Protein AF-A0A812LXK1-F1 (afdb_monomer_lite)

Foldseek 3Di:
DDDDPDPDDDDDDDDDDDDPDPPDPPPPPPDDDPPDDDDDDDDDDDDDDDDDDDDDDDPDQQAALQQPPPPPDGAAADPCCQVPVDDPCRNPDNHHNDDDDDDPDDDPVRVVPD

Sequence (114 aa):
IVARVRFSFLEFFEEAEDAVASGSRIRAFSAPPLRSATVPSCAEEPVLLESAKESKESPEPVRNRGSEGHPFFCARPCIRYQTSGTCQLGSDCGFCHHVHEPEIKLDKRHRAAV

Secondary structure (DSSP, 8-state):
------------------------------PPP-------------------------------GGGTTTTTTPPPB-HHHHHHS--TTGGG-SSB-S--PPP-PPPHHHHTT-

Organism: NCBI:txid1628268

InterPro domains:
  IPR000571 Zinc finger, CCCH-type [PS50103] (72-101)
  IPR036855 Zinc finger, CCCH-type superfamily [SSF90229] (72-102)

Radius of gyration: 29.14 Å; chains: 1; bounding box: 47×47×90 Å

pLDDT: mean 70.72, std 17.84, range [40.94, 94.88]

Structure (mmCIF, N/CA/C/O backbone):
data_AF-A0A812LXK1-F1
#
_entry.id   AF-A0A812LXK1-F1
#
loop_
_atom_site.group_PDB
_atom_site.id
_atom_site.type_symbol
_atom_site.label_atom_id
_atom_site.label_alt_id
_atom_site.label_comp_id
_atom_site.label_asym_id
_atom_site.label_entity_id
_atom_site.label_seq_id
_atom_site.pdbx_PDB_ins_code
_atom_site.Cartn_x
_atom_site.Cartn_y
_atom_site.Cartn_z
_atom_site.occupancy
_atom_site.B_iso_or_equiv
_atom_site.auth_seq_id
_atom_site.auth_comp_id
_atom_site.auth_asym_id
_atom_site.auth_atom_id
_atom_site.pdbx_PDB_model_num
ATOM 1 N N . ILE A 1 1 ? -0.564 -9.106 -56.830 1.00 48.38 1 ILE A N 1
ATOM 2 C CA . ILE A 1 1 ? -1.982 -8.857 -56.479 1.00 48.38 1 ILE A CA 1
ATOM 3 C C . ILE A 1 1 ? -2.125 -9.116 -54.987 1.00 48.38 1 ILE A C 1
ATOM 5 O O . ILE A 1 1 ? -2.186 -10.264 -54.584 1.00 48.38 1 ILE A O 1
ATOM 9 N N . VAL A 1 2 ? -2.067 -8.066 -54.168 1.00 40.94 2 VAL A N 1
ATOM 10 C CA . VAL A 1 2 ? -2.484 -8.110 -52.759 1.00 40.94 2 VAL A CA 1
ATOM 11 C C . VAL A 1 2 ? -3.258 -6.821 -52.543 1.00 40.94 2 VAL A C 1
ATOM 13 O O . VAL A 1 2 ? -2.702 -5.726 -52.653 1.00 40.94 2 VAL A O 1
ATOM 16 N N . ALA A 1 3 ? -4.570 -6.961 -52.382 1.00 43.34 3 ALA A N 1
ATOM 17 C CA . ALA A 1 3 ? -5.488 -5.849 -52.241 1.00 43.34 3 ALA A CA 1
ATOM 18 C C . ALA A 1 3 ? -5.207 -5.120 -50.921 1.00 43.34 3 ALA A C 1
ATOM 20 O O . ALA A 1 3 ? -5.346 -5.679 -49.836 1.00 43.34 3 ALA A O 1
ATOM 21 N N . ARG A 1 4 ? -4.800 -3.853 -51.028 1.00 50.59 4 ARG A N 1
ATOM 22 C CA . ARG A 1 4 ? -4.810 -2.898 -49.921 1.00 50.59 4 ARG A CA 1
ATOM 23 C C . ARG A 1 4 ? -6.264 -2.528 -49.653 1.00 50.59 4 ARG A C 1
ATOM 25 O O . ARG A 1 4 ? -6.819 -1.709 -50.382 1.00 50.59 4 ARG A O 1
ATOM 32 N N . VAL A 1 5 ? -6.874 -3.106 -48.626 1.00 55.03 5 VAL A N 1
ATOM 33 C CA . VAL A 1 5 ? -8.173 -2.619 -48.153 1.00 55.03 5 VAL A CA 1
ATOM 34 C C . VAL A 1 5 ? -7.918 -1.320 -47.393 1.00 55.03 5 VAL A C 1
ATOM 36 O O . VAL A 1 5 ? -7.467 -1.314 -46.252 1.00 55.03 5 VAL A O 1
ATOM 39 N N . ARG A 1 6 ? -8.124 -0.199 -48.088 1.00 54.44 6 ARG A N 1
ATOM 40 C CA . ARG A 1 6 ? -8.218 1.131 -47.491 1.00 54.44 6 ARG A CA 1
ATOM 41 C C . ARG A 1 6 ? -9.562 1.206 -46.781 1.00 54.44 6 ARG A C 1
ATOM 43 O O . ARG A 1 6 ? -10.594 1.166 -47.442 1.00 54.44 6 ARG A O 1
ATOM 50 N N . PHE A 1 7 ? -9.552 1.289 -45.456 1.00 46.00 7 PHE A N 1
ATOM 51 C CA . PHE A 1 7 ? -10.764 1.584 -44.702 1.00 46.00 7 PHE A CA 1
ATOM 52 C C . PHE A 1 7 ? -11.028 3.088 -44.825 1.00 46.00 7 PHE A C 1
ATOM 54 O O . PHE A 1 7 ? -10.543 3.892 -44.030 1.00 46.00 7 PHE A O 1
ATOM 61 N N . SER A 1 8 ? -11.689 3.476 -45.914 1.00 51.97 8 SER A N 1
ATOM 62 C CA . SER A 1 8 ? -12.150 4.843 -46.110 1.00 51.97 8 SER A CA 1
ATOM 63 C C . SER A 1 8 ? -13.313 5.094 -45.158 1.00 51.97 8 SER A C 1
ATOM 65 O O . SER A 1 8 ? -14.421 4.609 -45.359 1.00 51.97 8 SER A O 1
ATOM 67 N N . PHE A 1 9 ? -12.999 5.835 -44.104 1.00 51.97 9 PHE A N 1
ATOM 68 C CA . PHE A 1 9 ? -13.901 6.608 -43.266 1.00 51.97 9 PHE A CA 1
ATOM 69 C C . PHE A 1 9 ? -14.808 7.476 -44.159 1.00 51.97 9 PHE A C 1
ATOM 71 O O . PHE A 1 9 ? -14.396 8.544 -44.604 1.00 51.97 9 PHE A O 1
ATOM 78 N N . LEU A 1 10 ? -16.004 6.988 -44.487 1.00 46.91 10 LEU A N 1
ATOM 79 C CA . LEU A 1 10 ? -17.094 7.804 -45.016 1.00 46.91 10 LEU A CA 1
ATOM 80 C C . LEU A 1 10 ? -18.303 7.651 -44.093 1.00 46.91 10 LEU A C 1
ATOM 82 O O . LEU A 1 10 ? -18.860 6.564 -43.968 1.00 46.91 10 LEU A O 1
ATOM 86 N N . GLU A 1 11 ? -18.630 8.756 -43.422 1.00 54.41 11 GLU A N 1
ATOM 87 C CA . GLU A 1 11 ? -19.947 9.399 -43.495 1.00 54.41 11 GLU A CA 1
ATOM 88 C C . GLU A 1 11 ? -21.134 8.425 -43.586 1.00 54.41 11 GLU A C 1
ATOM 90 O O . GLU A 1 11 ? -21.576 8.050 -44.669 1.00 54.41 11 GLU A O 1
ATOM 95 N N . PHE A 1 12 ? -21.672 8.057 -42.424 1.00 42.47 12 PHE A N 1
ATOM 96 C CA . PHE A 1 12 ? -23.020 7.507 -42.293 1.00 42.47 12 PHE A CA 1
ATOM 97 C C . PHE A 1 12 ? -23.786 8.395 -41.306 1.00 42.47 12 PHE A C 1
ATOM 99 O O . PHE A 1 12 ? -23.940 8.069 -40.130 1.00 42.47 12 PHE A O 1
ATOM 106 N N . PHE A 1 13 ? -24.156 9.583 -41.779 1.00 49.97 13 PHE A N 1
ATOM 107 C CA . PHE A 1 13 ? -25.159 10.448 -41.167 1.00 49.97 13 PHE A CA 1
ATOM 108 C C . PHE A 1 13 ? -26.354 10.437 -42.118 1.00 49.97 13 PHE A C 1
ATOM 110 O O . PHE A 1 13 ? -26.359 11.156 -43.111 1.00 49.97 13 PHE A O 1
ATOM 117 N N . GLU A 1 14 ? -27.339 9.589 -41.845 1.00 54.62 14 GLU A N 1
ATOM 118 C CA . GLU A 1 14 ? -28.686 9.783 -42.373 1.00 54.62 14 GLU A CA 1
ATOM 119 C C . GLU A 1 14 ? -29.691 9.322 -41.313 1.00 54.62 14 GLU A C 1
ATOM 121 O O . GLU A 1 14 ? -29.552 8.254 -40.713 1.00 54.62 14 GLU A O 1
ATOM 126 N N . GLU A 1 15 ? -30.618 10.228 -41.022 1.00 52.81 15 GLU A N 1
ATOM 127 C CA . GLU A 1 15 ? -31.621 10.217 -39.964 1.00 52.81 15 GLU A CA 1
ATOM 128 C C . GLU A 1 15 ? -32.461 8.933 -39.918 1.00 52.81 15 GLU A C 1
ATOM 130 O O . GLU A 1 15 ? -33.070 8.530 -40.908 1.00 52.81 15 GLU A O 1
ATOM 135 N N . ALA A 1 16 ? -32.588 8.348 -38.727 1.00 50.19 16 ALA A N 1
ATOM 136 C CA . ALA A 1 16 ? -33.753 7.552 -38.367 1.00 50.19 16 ALA A CA 1
ATOM 137 C C . ALA A 1 16 ? -34.044 7.747 -36.877 1.00 50.19 16 ALA A C 1
ATOM 139 O O . ALA A 1 16 ? -33.194 7.546 -36.008 1.00 50.19 16 ALA A O 1
ATOM 140 N N . GLU A 1 17 ? -35.254 8.223 -36.643 1.00 52.34 17 GLU A N 1
ATOM 141 C CA . GLU A 1 17 ? -35.796 8.747 -35.406 1.00 52.34 17 GLU A CA 1
ATOM 142 C C . GLU A 1 17 ? -36.003 7.656 -34.335 1.00 52.34 17 GLU A C 1
ATOM 144 O O . GLU A 1 17 ? -36.215 6.481 -34.630 1.00 52.34 17 GLU A O 1
ATOM 149 N N . ASP A 1 18 ? -35.926 8.101 -33.078 1.00 52.41 18 ASP A N 1
ATOM 150 C CA . ASP A 1 18 ? -36.476 7.510 -31.853 1.00 52.41 18 ASP A CA 1
ATOM 151 C C . ASP A 1 18 ? -36.230 6.021 -31.541 1.00 52.41 18 ASP A C 1
ATOM 153 O O . ASP A 1 18 ? -37.069 5.149 -31.761 1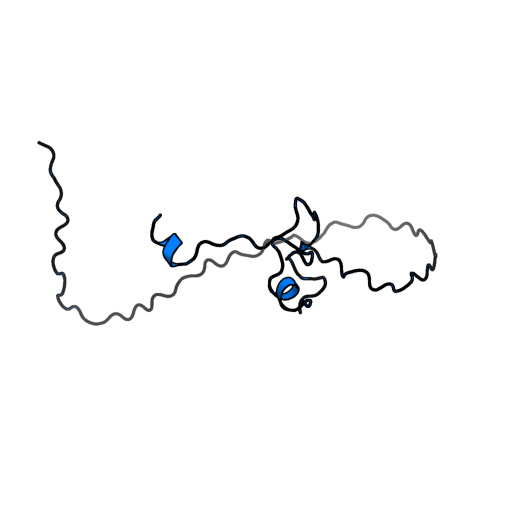.00 52.41 18 ASP A O 1
ATOM 157 N N . ALA A 1 19 ? -35.154 5.752 -30.792 1.00 51.16 19 ALA A N 1
ATOM 158 C CA . ALA A 1 19 ? -35.162 4.681 -29.793 1.00 51.16 19 ALA A CA 1
ATOM 159 C C . ALA A 1 19 ? -34.184 4.982 -28.648 1.00 51.16 19 ALA A C 1
ATOM 161 O O . ALA A 1 19 ? -32.966 4.839 -28.759 1.00 51.16 19 ALA A O 1
ATOM 162 N N . VAL A 1 20 ? -34.739 5.374 -27.501 1.00 57.16 20 VAL A N 1
ATOM 163 C CA . VAL A 1 20 ? -34.025 5.487 -26.227 1.00 57.16 20 VAL A CA 1
ATOM 164 C C . VAL A 1 20 ? -33.554 4.093 -25.799 1.00 57.16 20 VAL A C 1
ATOM 166 O O . VAL A 1 20 ? -34.287 3.347 -25.157 1.00 57.16 20 VAL A O 1
ATOM 169 N N . ALA A 1 21 ? -32.312 3.737 -26.117 1.00 52.50 21 ALA A N 1
ATOM 170 C CA . ALA A 1 21 ? -31.630 2.584 -25.537 1.00 52.50 21 ALA A CA 1
ATOM 171 C C . ALA A 1 21 ? -30.514 3.087 -24.617 1.00 52.50 21 ALA A C 1
ATOM 173 O O . ALA A 1 21 ? -29.341 3.156 -24.980 1.00 52.50 21 ALA A O 1
ATOM 174 N N . SER A 1 22 ? -30.910 3.479 -23.403 1.00 61.25 22 SER A N 1
ATOM 175 C CA . SER A 1 22 ? -29.994 3.718 -22.288 1.00 61.25 22 SER A CA 1
ATOM 176 C C . SER A 1 22 ? -29.108 2.484 -22.113 1.00 61.25 22 SER A C 1
ATOM 178 O O . SER A 1 22 ? -29.568 1.428 -21.676 1.00 61.25 22 SER A O 1
ATOM 180 N N . GLY A 1 23 ? -27.840 2.606 -22.509 1.00 54.69 23 GLY A N 1
ATOM 181 C CA . GLY A 1 23 ? -26.827 1.568 -22.374 1.00 54.69 23 GLY A CA 1
ATOM 182 C C . GLY A 1 23 ? -26.528 1.287 -20.905 1.00 54.69 23 GLY A C 1
ATOM 183 O O . GLY A 1 23 ? -25.531 1.759 -20.358 1.00 54.69 23 GLY A O 1
ATOM 184 N N . SER A 1 24 ? -27.391 0.509 -20.253 1.00 62.19 24 SER A N 1
ATOM 185 C CA . SER A 1 24 ? -27.117 -0.052 -18.937 1.00 62.19 24 SER A CA 1
ATOM 186 C C . SER A 1 24 ? -25.982 -1.054 -19.074 1.00 62.19 24 SER A C 1
ATOM 188 O O . SER A 1 24 ? -26.133 -2.127 -19.653 1.00 62.19 24 SER A O 1
ATOM 190 N N . ARG A 1 25 ? -24.820 -0.700 -18.523 1.00 62.00 25 ARG A N 1
ATOM 191 C CA . ARG A 1 25 ? -23.722 -1.642 -18.307 1.00 62.00 25 ARG A CA 1
ATOM 192 C C . ARG A 1 25 ? -24.239 -2.740 -17.384 1.00 62.00 25 ARG A C 1
ATOM 194 O O . ARG A 1 25 ? -24.345 -2.530 -16.177 1.00 62.00 25 ARG A O 1
ATOM 201 N N . ILE A 1 26 ? -24.576 -3.892 -17.952 1.00 59.41 26 ILE A N 1
ATOM 202 C CA . ILE A 1 26 ? -25.000 -5.060 -17.187 1.00 59.41 26 ILE A CA 1
ATOM 203 C C . ILE A 1 26 ? -23.777 -5.518 -16.390 1.00 59.41 26 ILE A C 1
ATOM 205 O O . ILE A 1 26 ? -22.846 -6.117 -16.926 1.00 59.41 26 ILE A O 1
ATOM 209 N N . ARG A 1 27 ? -23.729 -5.164 -15.104 1.00 62.78 27 ARG A N 1
ATOM 210 C CA . ARG A 1 27 ? -22.753 -5.734 -14.177 1.00 62.78 27 ARG A CA 1
ATOM 211 C C . ARG A 1 27 ? -23.096 -7.210 -14.038 1.00 62.78 27 ARG A C 1
ATOM 213 O O . ARG A 1 27 ? -24.159 -7.531 -13.514 1.00 62.78 27 ARG A O 1
ATOM 220 N N . ALA A 1 28 ? -22.212 -8.094 -14.493 1.00 64.81 28 ALA A N 1
ATOM 221 C CA . ALA A 1 28 ? -22.303 -9.504 -14.145 1.00 64.81 28 ALA A CA 1
ATOM 222 C C . ALA A 1 28 ? -22.254 -9.607 -12.613 1.00 64.81 28 ALA A C 1
ATOM 224 O O . ALA A 1 28 ? -21.242 -9.292 -11.985 1.00 64.81 28 ALA A O 1
ATOM 225 N N . PHE A 1 29 ? -23.387 -9.953 -12.008 1.00 59.50 29 PHE A N 1
ATOM 226 C CA . PHE A 1 29 ? -23.491 -10.194 -10.579 1.00 59.50 29 PHE A CA 1
ATOM 227 C C . PHE A 1 29 ? -22.810 -11.539 -10.326 1.00 59.50 29 PHE A C 1
ATOM 229 O O . PHE A 1 29 ? -23.414 -12.590 -10.525 1.00 59.50 29 PHE A O 1
ATOM 236 N N . SER A 1 30 ? -21.525 -11.532 -9.970 1.00 68.62 30 SER A N 1
ATOM 237 C CA . SER A 1 30 ? -20.875 -12.758 -9.510 1.00 68.62 30 SER A CA 1
ATOM 238 C C . SER A 1 30 ? -21.587 -13.203 -8.238 1.00 68.62 30 SER A C 1
ATOM 240 O O . SER A 1 30 ? -21.483 -12.543 -7.202 1.00 68.62 30 SER A O 1
ATOM 242 N N . ALA A 1 31 ? -22.362 -14.284 -8.336 1.00 70.56 31 ALA A N 1
ATOM 243 C CA . ALA A 1 31 ? -23.060 -14.854 -7.197 1.00 70.56 31 ALA A CA 1
ATOM 244 C C . ALA A 1 31 ? -22.037 -15.200 -6.098 1.00 70.56 31 ALA A C 1
ATOM 246 O O . ALA A 1 31 ? -20.990 -15.783 -6.400 1.00 70.56 31 ALA A O 1
ATOM 247 N N . PRO A 1 32 ? -22.294 -14.840 -4.830 1.00 66.75 32 PRO A N 1
ATOM 248 C CA . PRO A 1 32 ? -21.436 -15.269 -3.738 1.00 66.75 32 PRO A CA 1
ATOM 249 C C . PRO A 1 32 ? -21.472 -16.804 -3.637 1.00 66.75 32 PRO A C 1
ATOM 251 O O . PRO A 1 32 ? -22.528 -17.404 -3.851 1.00 66.75 32 PRO A O 1
ATOM 254 N N . PRO A 1 33 ? -20.349 -17.464 -3.305 1.00 66.88 33 PRO A N 1
ATOM 255 C CA . PRO A 1 33 ? -20.327 -18.914 -3.186 1.00 66.88 33 PRO A CA 1
ATOM 256 C C . PRO A 1 33 ? -21.256 -19.358 -2.051 1.00 66.88 33 PRO A C 1
ATOM 258 O O . PRO A 1 33 ? -21.130 -18.894 -0.913 1.00 66.88 33 PRO A O 1
ATOM 261 N N . LEU A 1 34 ? -22.167 -20.283 -2.361 1.00 66.00 34 LEU A N 1
ATOM 262 C CA . LEU A 1 34 ? -22.970 -20.998 -1.373 1.00 66.00 34 LEU A CA 1
ATOM 263 C C . LEU A 1 34 ? -22.045 -21.938 -0.594 1.00 66.00 34 LEU A C 1
ATOM 265 O O . LEU A 1 34 ? -21.797 -23.074 -0.990 1.00 66.00 34 LEU A O 1
ATOM 269 N N . ARG A 1 35 ? -21.493 -21.451 0.516 1.00 65.19 35 ARG A N 1
ATOM 270 C CA . ARG A 1 35 ? -20.848 -22.311 1.511 1.00 65.19 35 ARG A CA 1
ATOM 271 C C . ARG A 1 35 ? -21.949 -23.031 2.282 1.00 65.19 35 ARG A C 1
ATOM 273 O O . ARG A 1 35 ? -22.656 -22.418 3.077 1.00 65.19 35 ARG A O 1
ATOM 280 N N . SER A 1 36 ? -22.119 -24.311 1.956 1.00 62.38 36 SER A N 1
ATOM 281 C CA . SER A 1 36 ? -23.046 -25.227 2.613 1.00 62.38 36 SER A CA 1
ATOM 282 C C . SER A 1 36 ? -22.814 -25.213 4.118 1.00 62.38 36 SER A C 1
ATOM 284 O O . SER A 1 36 ? -21.698 -25.431 4.590 1.00 62.38 36 SER A O 1
ATOM 286 N N . ALA A 1 37 ? -23.888 -24.959 4.856 1.00 63.12 37 ALA A N 1
ATOM 287 C CA . ALA A 1 37 ? -23.960 -25.250 6.271 1.00 63.12 37 ALA A CA 1
ATOM 288 C C . ALA A 1 37 ? -23.835 -26.767 6.503 1.00 63.12 37 ALA A C 1
ATOM 290 O O . ALA A 1 37 ? -24.198 -27.571 5.637 1.00 63.12 37 ALA A O 1
ATOM 291 N N . THR A 1 38 ? -23.382 -27.097 7.714 1.00 52.59 38 THR A N 1
ATOM 292 C CA . THR A 1 38 ? -23.429 -28.411 8.372 1.00 52.59 38 THR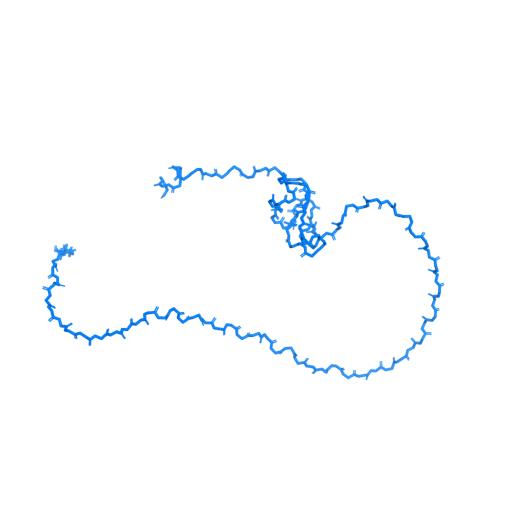 A CA 1
ATOM 293 C C . THR A 1 38 ? -22.223 -29.324 8.136 1.00 52.59 38 THR A C 1
ATOM 295 O O . THR A 1 38 ? -22.218 -30.176 7.253 1.00 52.59 38 THR A O 1
ATOM 298 N N . VAL A 1 39 ? -21.236 -29.226 9.031 1.00 52.09 39 VAL A N 1
ATOM 299 C CA . VAL A 1 39 ? -20.541 -30.425 9.525 1.00 52.09 39 VAL A CA 1
ATOM 300 C C . VAL A 1 39 ? -21.244 -30.882 10.812 1.00 52.09 39 VAL A C 1
ATOM 302 O O . VAL A 1 39 ? -21.526 -30.035 11.664 1.00 52.09 39 VAL A O 1
ATOM 305 N N . PRO A 1 40 ? -21.601 -32.173 10.941 1.00 58.34 40 PRO A N 1
ATOM 306 C CA . PRO A 1 40 ? -22.269 -32.698 12.121 1.00 58.34 40 PRO A CA 1
ATOM 307 C C . PRO A 1 40 ? -21.305 -32.854 13.304 1.00 58.34 40 PRO A C 1
ATOM 309 O O . PRO A 1 40 ? -20.117 -33.125 13.144 1.00 58.34 40 PRO A O 1
ATOM 312 N N . SER A 1 41 ? -21.903 -32.683 14.482 1.00 56.66 41 SER A N 1
ATOM 313 C CA . SER A 1 41 ? -21.415 -32.985 15.828 1.00 56.66 41 SER A CA 1
ATOM 314 C C . SER A 1 41 ? -20.626 -34.292 15.933 1.00 56.66 41 SER A C 1
ATOM 316 O O . SER A 1 41 ? -21.131 -35.328 15.509 1.00 56.66 41 SER A O 1
ATOM 318 N N . CYS A 1 42 ? -19.470 -34.240 16.603 1.00 45.31 42 CYS A N 1
ATOM 319 C CA . CYS A 1 42 ? -18.906 -35.360 17.357 1.00 45.31 42 CYS A CA 1
ATOM 320 C C . CYS A 1 42 ? -18.191 -34.819 18.610 1.00 45.31 42 CYS A C 1
ATOM 322 O O . CYS A 1 42 ? -17.077 -34.316 18.514 1.00 45.31 42 CYS A O 1
ATOM 324 N N . ALA A 1 43 ? -18.895 -34.930 19.739 1.00 50.56 43 ALA A N 1
ATOM 325 C CA . ALA A 1 43 ? -18.434 -35.079 21.123 1.00 50.56 43 ALA A CA 1
ATOM 326 C C . ALA A 1 43 ? -17.353 -34.127 21.685 1.00 50.56 43 ALA A C 1
ATOM 328 O O . ALA A 1 43 ? -16.164 -34.205 21.389 1.00 50.56 43 ALA A O 1
ATOM 329 N N . GLU A 1 44 ? -17.852 -33.282 22.584 1.00 58.50 44 GLU A N 1
ATOM 330 C CA . GLU A 1 44 ? -17.256 -32.774 23.822 1.00 58.50 44 GLU A CA 1
ATOM 331 C C . GLU A 1 4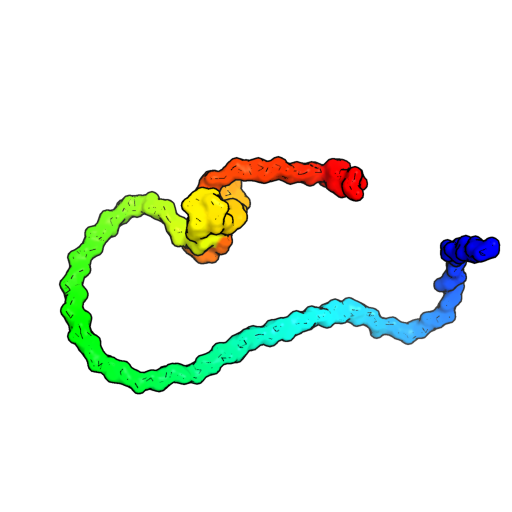4 ? -16.114 -33.593 24.463 1.00 58.50 44 GLU A C 1
ATOM 333 O O . GLU A 1 44 ? -16.274 -34.762 24.780 1.00 58.50 44 GLU A O 1
ATOM 338 N N . GLU A 1 45 ? -15.009 -32.910 24.777 1.00 60.41 45 GLU A N 1
ATOM 339 C CA . GLU A 1 45 ? -14.090 -33.247 25.874 1.00 60.41 45 GLU A CA 1
ATOM 340 C C . GLU A 1 45 ? -13.668 -31.916 26.543 1.00 60.41 45 GLU A C 1
ATOM 342 O O . GLU A 1 45 ? -13.097 -31.048 25.869 1.00 60.41 45 GLU A O 1
ATOM 347 N N . PRO A 1 46 ? -13.976 -31.681 27.835 1.00 56.31 46 PRO A N 1
ATOM 348 C CA . PRO A 1 46 ? -13.675 -30.420 28.505 1.00 56.31 46 PRO A CA 1
ATOM 349 C C . PRO A 1 46 ? -12.240 -30.409 29.046 1.00 56.31 46 PRO A C 1
ATOM 351 O O . PRO A 1 46 ? -11.972 -30.849 30.164 1.00 56.31 46 PRO A O 1
ATOM 354 N N . VAL A 1 47 ? -11.305 -29.837 28.284 1.00 53.81 47 VAL A N 1
ATOM 355 C CA . VAL A 1 47 ? -9.992 -29.458 28.826 1.00 53.81 47 VAL A CA 1
ATOM 356 C C . VAL A 1 47 ? -10.082 -28.092 29.500 1.00 53.81 47 VAL A C 1
ATOM 358 O O . VAL A 1 47 ? -9.961 -27.036 28.881 1.00 53.81 47 VAL A O 1
ATOM 361 N N . LEU A 1 48 ? -10.306 -28.135 30.813 1.00 66.06 48 LEU A N 1
ATOM 362 C CA . LEU A 1 48 ? -9.984 -27.041 31.718 1.00 66.06 48 LEU A CA 1
ATOM 363 C C . LEU A 1 48 ? -8.475 -26.787 31.662 1.00 66.06 48 LEU A C 1
ATOM 365 O O . LEU A 1 48 ? -7.686 -27.619 32.108 1.00 66.06 48 LEU A O 1
ATOM 369 N N . LEU A 1 49 ? -8.074 -25.614 31.176 1.00 59.88 49 LEU A N 1
ATOM 370 C CA . LEU A 1 49 ? -6.851 -24.999 31.668 1.00 59.88 49 LEU A CA 1
ATOM 371 C C . LEU A 1 49 ? -7.020 -23.486 31.761 1.00 59.88 49 LEU A C 1
ATOM 373 O O . LEU A 1 49 ? -6.885 -22.738 30.793 1.00 59.88 49 LEU A O 1
ATOM 377 N N . GLU A 1 50 ? -7.322 -23.060 32.981 1.00 63.12 50 GLU A N 1
ATOM 378 C CA . GLU A 1 50 ? -7.120 -21.704 33.454 1.00 63.12 50 GLU A CA 1
ATOM 379 C C . GLU A 1 50 ? -5.623 -21.386 33.398 1.00 63.12 50 GLU A C 1
ATOM 381 O O . GLU A 1 50 ? -4.804 -22.071 34.009 1.00 63.12 50 GLU A O 1
ATOM 386 N N . SER A 1 51 ? -5.249 -20.314 32.706 1.00 56.47 51 SER A N 1
ATOM 387 C CA . SER A 1 51 ? -4.037 -19.591 33.071 1.00 56.47 51 SER A CA 1
ATOM 388 C C . SER A 1 51 ? -4.161 -18.142 32.629 1.00 56.47 51 SER A C 1
ATOM 390 O O . SER A 1 51 ? -3.879 -17.782 31.488 1.00 56.47 51 SER A O 1
ATOM 392 N N . ALA A 1 52 ? -4.557 -17.304 33.583 1.00 56.53 52 ALA A N 1
ATOM 393 C CA . ALA A 1 52 ? -4.345 -15.871 33.531 1.00 56.53 52 ALA A CA 1
ATOM 394 C C . ALA A 1 52 ? -2.863 -15.586 33.240 1.00 56.53 52 ALA A C 1
ATOM 396 O O . ALA A 1 52 ? -1.980 -15.962 34.014 1.00 56.53 52 ALA A O 1
ATOM 397 N N . LYS A 1 53 ? -2.590 -14.920 32.119 1.00 53.91 53 LYS A N 1
ATOM 398 C CA . LYS A 1 53 ? -1.355 -14.165 31.915 1.00 53.91 53 LYS A CA 1
ATOM 399 C C . LYS A 1 53 ? -1.726 -12.801 31.360 1.00 53.91 53 LYS A C 1
ATOM 401 O O . LYS A 1 53 ? -1.888 -12.624 30.160 1.00 53.91 53 LYS A O 1
ATOM 406 N N . GLU A 1 54 ? -1.868 -11.875 32.300 1.00 59.06 54 GLU A N 1
ATOM 407 C CA . GLU A 1 54 ? -1.653 -10.438 32.152 1.00 59.06 54 GLU A CA 1
ATOM 408 C C . GLU A 1 54 ? -0.493 -10.180 31.172 1.00 59.06 54 GLU A C 1
ATOM 410 O O . GLU A 1 54 ? 0.680 -10.378 31.505 1.00 59.06 54 GLU A O 1
ATOM 415 N N . SER A 1 55 ? -0.805 -9.803 29.933 1.00 49.00 55 SER A N 1
ATOM 416 C CA . SER A 1 55 ? 0.201 -9.426 28.945 1.00 49.00 55 SER A CA 1
ATOM 417 C C . SER A 1 55 ? 0.288 -7.908 28.882 1.00 49.00 55 SER A C 1
ATOM 419 O O . SER A 1 55 ? -0.605 -7.256 28.351 1.00 49.00 55 SER A O 1
ATOM 421 N N . LYS A 1 56 ? 1.388 -7.386 29.434 1.00 42.91 56 LYS A N 1
ATOM 422 C CA . LYS A 1 56 ? 1.945 -6.042 29.229 1.00 42.91 56 LYS A CA 1
ATOM 423 C C . LYS A 1 56 ? 1.478 -5.390 27.924 1.00 42.91 56 LYS A C 1
ATOM 425 O O . LYS A 1 56 ? 1.856 -5.830 26.842 1.00 42.91 56 LYS A O 1
ATOM 430 N N . GLU A 1 57 ? 0.760 -4.285 28.059 1.00 49.81 57 GLU A N 1
ATOM 431 C CA . GLU A 1 57 ? 0.465 -3.357 26.974 1.00 49.81 57 GLU A CA 1
ATOM 432 C C . GLU A 1 57 ? 1.730 -2.547 26.641 1.00 49.81 57 GLU A C 1
ATOM 434 O O . GLU A 1 57 ? 1.952 -1.444 27.137 1.00 49.81 57 GLU A O 1
ATOM 439 N N . SER A 1 58 ? 2.629 -3.131 25.843 1.00 48.62 58 SER A N 1
ATOM 440 C CA . SER A 1 58 ? 3.469 -2.336 24.946 1.00 48.62 58 SER A CA 1
ATOM 441 C C . SER A 1 58 ? 2.612 -1.962 23.732 1.00 48.62 58 SER A C 1
ATOM 443 O O . SER A 1 58 ? 1.802 -2.784 23.299 1.00 48.62 58 SER A O 1
ATOM 445 N N . PRO A 1 59 ? 2.754 -0.754 23.154 1.00 50.91 59 PRO A N 1
ATOM 446 C CA . PRO A 1 59 ? 2.140 -0.423 21.874 1.00 50.91 59 PRO A CA 1
ATOM 447 C C . PRO A 1 59 ? 2.849 -1.220 20.771 1.00 50.91 59 PRO A C 1
ATOM 449 O O . PRO A 1 59 ? 3.659 -0.695 20.009 1.00 50.91 59 PRO A O 1
ATOM 452 N N . GLU A 1 60 ? 2.588 -2.525 20.729 1.00 56.78 60 GLU A N 1
ATOM 453 C CA . GLU A 1 60 ? 2.975 -3.388 19.630 1.00 56.78 60 GLU A CA 1
ATOM 454 C C . GLU A 1 60 ? 2.269 -2.852 18.379 1.00 56.78 60 GLU A C 1
ATOM 456 O O . GLU A 1 60 ? 1.059 -2.592 18.414 1.00 56.78 60 GLU A O 1
ATOM 461 N N . PRO A 1 61 ? 2.993 -2.647 17.270 1.00 60.78 61 PRO A N 1
ATOM 462 C CA . PRO A 1 61 ? 2.384 -2.173 16.041 1.00 60.78 61 PRO A CA 1
ATOM 463 C C . PRO A 1 61 ? 1.266 -3.140 15.653 1.00 60.78 61 PRO A C 1
ATOM 465 O O . PRO A 1 61 ? 1.492 -4.344 15.521 1.00 60.78 61 PRO A O 1
ATOM 468 N N . VAL A 1 62 ? 0.054 -2.598 15.508 1.00 63.84 62 VAL A N 1
ATOM 469 C CA . VAL A 1 62 ? -1.166 -3.344 15.188 1.00 63.84 62 VAL A CA 1
ATOM 470 C C . VAL A 1 62 ? -0.896 -4.231 13.972 1.00 63.84 62 VAL A C 1
ATOM 472 O O . VAL A 1 62 ? -0.805 -3.742 12.844 1.00 63.84 62 VAL A O 1
ATOM 475 N N . ARG A 1 63 ? -0.733 -5.539 14.207 1.00 73.75 63 ARG A N 1
ATOM 476 C CA . ARG A 1 63 ? -0.513 -6.523 13.144 1.00 73.75 63 ARG A CA 1
ATOM 477 C C . ARG A 1 63 ? -1.783 -6.606 12.312 1.00 73.75 63 ARG A C 1
ATOM 479 O O . ARG A 1 63 ? -2.806 -7.098 12.776 1.00 73.75 63 ARG A O 1
ATOM 486 N N . ASN A 1 64 ? -1.718 -6.100 11.089 1.00 90.50 64 ASN A N 1
ATOM 487 C CA . ASN A 1 64 ? -2.807 -6.179 10.130 1.00 90.50 64 ASN A CA 1
ATOM 488 C C . ASN A 1 64 ? -2.523 -7.272 9.091 1.00 90.50 64 ASN A C 1
ATOM 490 O O . ASN A 1 64 ? -1.364 -7.538 8.768 1.00 90.50 64 ASN A O 1
ATOM 494 N N . ARG A 1 65 ? -3.580 -7.858 8.518 1.00 92.88 65 ARG A N 1
ATOM 495 C CA . ARG A 1 65 ? -3.473 -8.975 7.555 1.00 92.88 65 ARG A CA 1
ATOM 496 C C . ARG A 1 65 ? -2.569 -8.659 6.360 1.00 92.88 65 ARG A C 1
ATOM 498 O O . ARG A 1 65 ? -1.850 -9.519 5.875 1.00 92.88 65 ARG A O 1
ATOM 505 N N . GLY A 1 66 ? -2.568 -7.408 5.897 1.00 94.00 66 GLY A N 1
ATOM 506 C CA . GLY A 1 66 ? -1.720 -6.972 4.782 1.00 94.00 66 GLY A CA 1
ATOM 507 C C . GLY A 1 66 ? -0.214 -6.970 5.072 1.00 94.00 66 GLY A C 1
ATOM 508 O O . GLY A 1 66 ? 0.580 -6.960 4.134 1.00 94.00 66 GLY A O 1
ATOM 509 N N . SER A 1 67 ? 0.185 -6.972 6.346 1.00 93.75 67 SER A N 1
ATOM 510 C CA . SER A 1 67 ? 1.592 -7.029 6.766 1.00 93.75 67 SER A CA 1
ATOM 511 C C . SER A 1 67 ? 2.108 -8.465 6.937 1.00 93.75 67 SER A C 1
ATOM 513 O O . SER A 1 67 ? 3.301 -8.664 7.173 1.00 93.75 67 SER A O 1
ATOM 515 N N . GLU A 1 68 ? 1.244 -9.475 6.794 1.00 93.62 68 GLU A N 1
ATOM 516 C CA . GLU A 1 68 ? 1.651 -10.882 6.802 1.00 93.62 68 GLU A CA 1
ATOM 517 C C . GLU A 1 68 ? 2.609 -11.153 5.632 1.00 93.62 68 GLU A C 1
ATOM 519 O O . GLU A 1 68 ? 2.308 -10.842 4.483 1.00 93.62 68 GLU A O 1
ATOM 524 N N . GLY A 1 69 ? 3.796 -11.692 5.928 1.00 91.94 69 GLY A N 1
ATOM 525 C CA . GLY A 1 69 ? 4.835 -11.962 4.926 1.00 91.94 69 GLY A CA 1
ATOM 526 C C . GLY A 1 69 ? 5.853 -10.835 4.702 1.00 91.94 69 GLY A C 1
ATOM 527 O O . GLY A 1 69 ? 6.723 -10.978 3.841 1.00 91.94 69 GLY A O 1
ATOM 528 N N . HIS A 1 70 ? 5.803 -9.730 5.459 1.00 92.38 70 HIS A N 1
ATOM 529 C CA . HIS A 1 70 ? 6.852 -8.699 5.406 1.00 92.38 70 HIS A CA 1
ATOM 530 C C . HIS A 1 70 ? 8.216 -9.299 5.815 1.00 92.38 70 HIS A C 1
ATOM 532 O O . HIS A 1 70 ? 8.258 -10.082 6.767 1.00 92.38 70 HIS A O 1
ATOM 538 N N . PRO A 1 71 ? 9.339 -8.962 5.144 1.00 91.38 71 PRO A N 1
ATOM 539 C CA . PRO A 1 71 ? 9.504 -7.921 4.119 1.00 91.38 71 PRO A CA 1
ATOM 540 C C . PRO A 1 71 ? 9.374 -8.387 2.663 1.00 91.38 71 PRO A C 1
ATOM 542 O O . PRO A 1 71 ? 9.308 -7.548 1.770 1.00 91.38 71 PRO A O 1
ATOM 545 N N . PHE A 1 72 ? 9.346 -9.696 2.407 1.00 91.00 72 PHE A N 1
ATOM 546 C CA . PHE A 1 72 ? 9.519 -10.236 1.053 1.00 91.00 72 PHE A CA 1
ATOM 547 C C . PHE A 1 72 ? 8.204 -10.515 0.313 1.00 91.00 72 PHE A C 1
ATOM 549 O O . PHE A 1 72 ? 8.154 -10.391 -0.906 1.00 91.00 72 PHE A O 1
ATOM 556 N N . PHE A 1 73 ? 7.146 -10.884 1.038 1.00 92.88 73 PHE A N 1
ATOM 557 C CA . PHE A 1 73 ? 5.882 -11.375 0.475 1.00 92.88 73 PHE A CA 1
ATOM 558 C C . PHE A 1 73 ? 4.648 -10.695 1.082 1.00 92.88 73 PHE A C 1
ATOM 560 O O . PHE A 1 73 ? 3.553 -11.251 1.035 1.00 92.88 73 PHE A O 1
ATOM 567 N N . CYS A 1 74 ? 4.800 -9.506 1.671 1.00 94.38 74 CYS A N 1
ATOM 568 C CA . CYS A 1 74 ? 3.648 -8.759 2.170 1.00 94.38 74 CYS A CA 1
ATOM 569 C C . CYS A 1 74 ? 2.801 -8.180 1.034 1.00 94.38 74 CYS A C 1
ATOM 571 O O . CYS A 1 74 ? 3.233 -8.062 -0.116 1.00 94.38 74 CYS A O 1
ATOM 573 N N . ALA A 1 75 ? 1.591 -7.745 1.380 1.00 93.88 75 ALA A N 1
ATOM 574 C CA . ALA A 1 75 ? 0.760 -6.996 0.455 1.00 93.88 75 ALA A CA 1
ATOM 575 C C . ALA A 1 75 ? 1.393 -5.636 0.108 1.00 93.88 75 ALA A C 1
ATOM 577 O O . ALA A 1 75 ? 2.307 -5.141 0.773 1.00 93.88 75 ALA A O 1
ATOM 578 N N . ARG A 1 76 ? 0.850 -4.986 -0.927 1.00 93.31 76 ARG A N 1
ATOM 579 C CA . ARG A 1 76 ? 1.248 -3.629 -1.327 1.00 93.31 76 ARG A CA 1
ATOM 580 C C . ARG A 1 76 ? 1.141 -2.653 -0.134 1.00 93.31 76 ARG A C 1
ATOM 582 O O . ARG A 1 76 ? 0.190 -2.781 0.645 1.00 93.31 76 ARG A O 1
ATOM 589 N N . PRO A 1 77 ? 2.039 -1.657 0.003 1.00 93.81 77 PRO A N 1
ATOM 590 C CA . PRO A 1 77 ? 1.981 -0.688 1.094 1.00 93.81 77 PRO A CA 1
ATOM 591 C C . PRO A 1 77 ? 0.670 0.105 1.156 1.00 93.81 77 PRO A C 1
ATOM 593 O O . PRO A 1 77 ? 0.095 0.514 0.140 1.00 93.81 77 PRO A O 1
ATOM 596 N N . CYS A 1 78 ? 0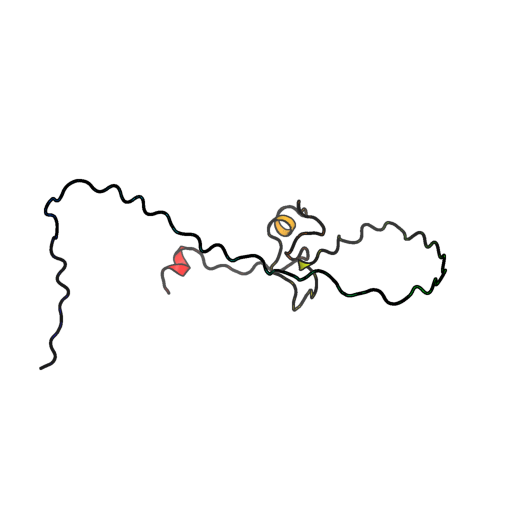.221 0.369 2.381 1.00 93.62 78 CYS A N 1
ATOM 597 C CA . CYS A 1 78 ? -0.923 1.214 2.682 1.00 93.62 78 CYS A CA 1
ATOM 598 C C . CYS A 1 78 ? -0.548 2.685 2.496 1.00 93.62 78 CYS A C 1
ATOM 600 O O . CYS A 1 78 ? 0.175 3.271 3.300 1.00 93.62 78 CYS A O 1
ATOM 602 N N . ILE A 1 79 ? -1.106 3.314 1.460 1.00 92.12 79 ILE A N 1
ATOM 603 C CA . ILE A 1 79 ? -0.827 4.718 1.119 1.00 92.12 79 ILE A CA 1
ATOM 604 C C . ILE A 1 79 ? -1.187 5.652 2.280 1.00 92.12 79 ILE A C 1
ATOM 606 O O . ILE A 1 79 ? -0.486 6.626 2.535 1.00 92.12 79 ILE A O 1
ATOM 610 N N . ARG A 1 80 ? -2.299 5.385 2.981 1.00 92.88 80 ARG A N 1
ATOM 611 C CA . ARG A 1 80 ? -2.732 6.198 4.129 1.00 92.88 80 ARG A CA 1
ATOM 612 C C . ARG A 1 80 ? -1.742 6.081 5.278 1.00 92.88 80 ARG A C 1
ATOM 614 O O . ARG A 1 80 ? -1.211 7.100 5.690 1.00 92.88 80 ARG A O 1
ATOM 621 N N . TYR A 1 81 ? -1.387 4.862 5.674 1.00 93.19 81 TYR A N 1
ATOM 622 C CA . TYR A 1 81 ? -0.415 4.652 6.742 1.00 93.19 81 TYR A CA 1
ATOM 623 C C . TYR A 1 81 ? 0.965 5.244 6.409 1.00 93.19 81 TYR A C 1
ATOM 625 O O . TYR A 1 81 ? 1.563 5.892 7.254 1.00 93.19 81 TYR A O 1
ATOM 633 N N . GLN A 1 82 ? 1.439 5.132 5.165 1.00 90.75 82 GLN A N 1
ATOM 634 C CA . GLN A 1 82 ? 2.702 5.761 4.755 1.00 90.75 82 GLN A CA 1
ATOM 635 C C . GLN A 1 82 ? 2.660 7.293 4.739 1.00 90.75 82 GLN A C 1
ATOM 637 O O . GLN A 1 82 ? 3.668 7.928 5.022 1.00 90.75 82 GLN A O 1
ATOM 642 N N . THR A 1 83 ? 1.519 7.896 4.387 1.00 90.94 83 THR A N 1
ATOM 643 C CA . THR A 1 83 ? 1.413 9.363 4.279 1.00 90.94 83 THR A CA 1
ATOM 644 C C . THR A 1 83 ? 1.120 10.019 5.629 1.00 90.94 83 THR A C 1
ATOM 646 O O . THR A 1 83 ? 1.675 11.069 5.929 1.00 90.94 83 THR A O 1
ATOM 649 N N . SER A 1 84 ? 0.216 9.441 6.426 1.00 91.12 84 SER A N 1
ATOM 650 C CA . SER A 1 84 ? -0.290 10.039 7.671 1.00 91.12 84 SER A CA 1
ATOM 651 C C . SER A 1 84 ? 0.103 9.278 8.937 1.00 91.12 84 SER A C 1
ATOM 653 O O . SER A 1 84 ? -0.301 9.682 10.024 1.00 91.12 84 SER A O 1
ATOM 655 N N . GLY A 1 85 ? 0.817 8.154 8.823 1.00 89.62 85 GLY A N 1
ATOM 656 C CA . GLY A 1 85 ? 1.160 7.282 9.956 1.00 89.62 85 GLY A CA 1
ATOM 657 C C . GLY A 1 85 ? -0.034 6.536 10.557 1.00 89.62 85 GLY A C 1
ATOM 658 O O . GLY A 1 85 ? 0.109 5.820 11.540 1.00 89.62 85 GLY A O 1
ATOM 659 N N . THR A 1 86 ? -1.231 6.716 9.997 1.00 91.25 86 THR A N 1
ATOM 660 C CA . THR A 1 86 ? -2.488 6.222 10.564 1.00 91.25 86 THR A CA 1
ATOM 661 C C . THR A 1 86 ? -3.381 5.661 9.465 1.00 91.25 86 THR A C 1
ATOM 663 O O . THR A 1 86 ? -3.463 6.198 8.357 1.00 91.25 86 THR A O 1
ATOM 666 N N . CYS A 1 87 ? -4.059 4.553 9.758 1.00 92.94 87 CYS A N 1
ATOM 667 C CA . CYS A 1 87 ? -5.037 3.945 8.865 1.00 92.94 87 CYS A CA 1
ATOM 668 C C . CYS A 1 87 ? -6.365 3.790 9.602 1.00 92.94 87 CYS A C 1
ATOM 670 O O . CYS A 1 87 ? -6.403 3.225 10.690 1.00 92.94 87 CYS A O 1
ATOM 672 N N . GLN A 1 88 ? -7.455 4.239 8.981 1.00 92.81 88 GLN A N 1
ATOM 673 C CA . GLN A 1 88 ? -8.803 4.137 9.550 1.00 92.81 88 GLN A CA 1
ATOM 674 C C . GLN A 1 88 ? -9.273 2.684 9.712 1.00 92.81 88 GLN A C 1
ATOM 676 O O . GLN A 1 88 ? -10.098 2.412 10.573 1.00 92.81 88 GLN A O 1
ATOM 681 N N . LEU A 1 89 ? -8.745 1.755 8.903 1.00 90.94 89 LEU A N 1
ATOM 682 C CA . LEU A 1 89 ? -9.084 0.331 8.992 1.00 90.94 89 LEU A CA 1
ATOM 683 C C . LEU A 1 89 ? -8.312 -0.410 10.095 1.00 90.94 89 LEU A C 1
ATOM 685 O O . LEU A 1 89 ? -8.651 -1.549 10.397 1.00 90.94 89 LEU A O 1
ATOM 689 N N . GLY A 1 90 ? -7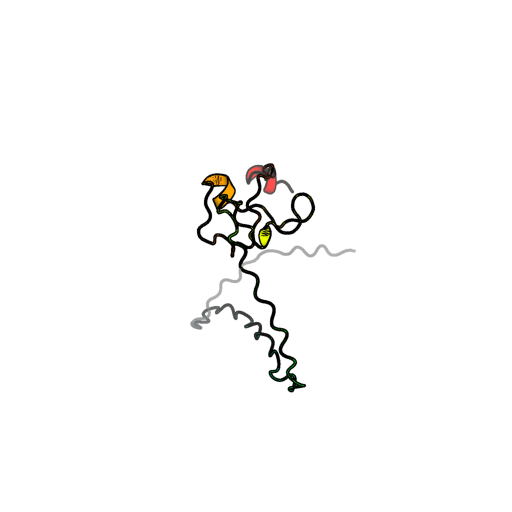.264 0.190 10.673 1.00 89.69 90 GLY A N 1
ATOM 690 C CA . GLY A 1 90 ? -6.467 -0.453 11.722 1.00 89.69 90 GLY A CA 1
ATOM 691 C C . GLY A 1 90 ? -5.971 -1.853 11.329 1.00 89.69 90 GLY A C 1
ATOM 692 O O . GLY A 1 90 ? -5.315 -2.018 10.297 1.00 89.69 90 GLY A O 1
ATOM 693 N N . SER A 1 91 ? -6.302 -2.857 12.146 1.00 90.00 91 SER A N 1
ATOM 694 C CA . SER A 1 91 ? -5.949 -4.276 11.958 1.00 90.00 91 SER A CA 1
ATOM 695 C C . SER A 1 91 ? -6.629 -4.943 10.761 1.00 90.00 91 SER A C 1
ATOM 697 O O . SER A 1 91 ? -6.087 -5.897 10.201 1.00 90.00 91 SER A O 1
ATOM 699 N N . ASP A 1 92 ? -7.781 -4.432 10.328 1.00 91.69 92 ASP A N 1
ATOM 700 C CA . ASP A 1 92 ? -8.549 -5.000 9.214 1.00 91.69 92 ASP A CA 1
ATOM 701 C C . ASP A 1 92 ? -8.053 -4.510 7.846 1.00 91.69 92 ASP A C 1
ATOM 703 O O . ASP A 1 92 ? -8.541 -4.932 6.795 1.00 91.69 92 ASP A O 1
ATOM 707 N N . CYS A 1 93 ? -7.050 -3.627 7.830 1.00 94.06 93 CYS A N 1
ATOM 708 C CA . CYS A 1 93 ? -6.431 -3.166 6.600 1.00 94.06 93 CYS A CA 1
ATOM 709 C C . CYS A 1 93 ? -5.752 -4.328 5.852 1.00 94.06 93 CYS A C 1
ATOM 711 O O . CYS A 1 93 ? -4.843 -4.984 6.367 1.00 94.06 93 CYS A O 1
ATOM 713 N N . GLY A 1 94 ? -6.133 -4.534 4.590 1.00 94.25 94 GLY A N 1
ATOM 714 C CA . GLY A 1 94 ? -5.513 -5.521 3.697 1.00 94.25 94 GLY A CA 1
ATOM 715 C C . GLY A 1 94 ? -4.180 -5.085 3.071 1.00 94.25 94 GLY A C 1
ATOM 716 O O . GLY A 1 94 ? -3.654 -5.800 2.225 1.00 94.25 94 GLY A O 1
ATOM 717 N N . PHE A 1 95 ? -3.635 -3.922 3.443 1.00 94.88 95 PHE A N 1
ATOM 718 C CA . PHE A 1 95 ? -2.390 -3.368 2.894 1.00 94.88 95 PHE A CA 1
ATOM 719 C C . PHE A 1 95 ? -1.300 -3.273 3.956 1.00 94.88 95 PHE A C 1
ATOM 721 O O . PHE A 1 95 ? -1.600 -3.002 5.113 1.00 94.88 95 PHE A O 1
ATOM 728 N N . CYS A 1 96 ? -0.034 -3.432 3.578 1.00 94.38 96 CYS A N 1
ATOM 729 C CA . CYS A 1 96 ? 1.066 -3.439 4.540 1.00 94.38 96 CYS A CA 1
ATOM 730 C C . CYS A 1 96 ? 1.234 -2.075 5.236 1.00 94.38 96 CYS A C 1
ATOM 732 O O . CYS A 1 96 ? 1.203 -1.028 4.585 1.00 94.38 96 CYS A O 1
ATOM 734 N N . HIS A 1 97 ? 1.404 -2.081 6.560 1.00 93.88 97 HIS A N 1
ATOM 735 C CA . HIS A 1 97 ? 1.654 -0.883 7.373 1.00 93.88 97 HIS A CA 1
ATOM 736 C C . HIS A 1 97 ? 3.148 -0.665 7.673 1.00 93.88 97 HIS A C 1
ATOM 738 O O . HIS A 1 97 ? 3.513 0.334 8.283 1.00 93.88 97 HIS A O 1
ATOM 744 N N . HIS A 1 98 ? 4.038 -1.554 7.230 1.00 92.06 98 HIS A N 1
ATOM 745 C CA . HIS A 1 98 ? 5.476 -1.326 7.361 1.00 92.06 98 HIS A CA 1
ATOM 746 C C . HIS A 1 98 ? 5.983 -0.253 6.386 1.00 92.06 98 HIS A C 1
ATOM 748 O O . HIS A 1 98 ? 5.328 0.113 5.404 1.00 92.06 98 HIS A O 1
ATOM 754 N N . VAL A 1 99 ? 7.174 0.272 6.674 1.00 90.25 99 VAL A N 1
ATOM 755 C CA . VAL A 1 99 ? 7.861 1.209 5.784 1.00 90.25 99 VAL A CA 1
ATOM 756 C C . VAL A 1 99 ? 8.313 0.449 4.538 1.00 90.25 99 VAL A C 1
ATOM 758 O O . VAL A 1 99 ? 8.944 -0.601 4.637 1.00 90.25 99 VAL A O 1
ATOM 761 N N . HIS A 1 100 ? 7.976 0.986 3.368 1.00 89.88 100 HIS A N 1
ATOM 762 C CA . HIS A 1 100 ? 8.413 0.472 2.074 1.00 89.88 100 HIS A CA 1
ATOM 763 C C . HIS A 1 100 ? 8.997 1.616 1.264 1.00 89.88 100 HIS A C 1
ATOM 765 O O . HIS A 1 100 ? 8.483 2.735 1.329 1.00 89.88 100 HIS A O 1
ATOM 771 N N . GLU A 1 101 ? 10.017 1.308 0.472 1.00 88.19 101 GLU A N 1
ATOM 772 C CA . GLU A 1 101 ? 10.550 2.244 -0.509 1.00 88.19 101 GLU A CA 1
ATOM 773 C C . GLU A 1 101 ? 9.462 2.564 -1.551 1.00 88.19 101 GLU A C 1
ATOM 775 O O . GLU A 1 101 ? 8.791 1.644 -2.038 1.00 88.19 101 GLU A O 1
ATOM 780 N N . PRO A 1 102 ? 9.225 3.843 -1.886 1.00 80.31 102 PRO A N 1
ATOM 781 C CA . PRO A 1 102 ? 8.271 4.202 -2.920 1.00 80.31 102 PRO A CA 1
ATOM 782 C C . PRO A 1 102 ? 8.687 3.624 -4.275 1.00 80.31 102 PRO A C 1
ATOM 784 O O . PRO A 1 102 ? 9.763 3.901 -4.799 1.00 80.31 102 PRO A O 1
ATOM 787 N N . GLU A 1 103 ? 7.781 2.873 -4.899 1.00 79.94 103 GLU A N 1
ATOM 788 C CA . GLU A 1 103 ? 7.932 2.503 -6.303 1.00 79.94 103 GLU A CA 1
ATOM 789 C C . GLU A 1 103 ? 7.917 3.773 -7.166 1.00 79.94 103 GLU A C 1
ATOM 791 O O . GLU A 1 103 ? 6.941 4.536 -7.161 1.00 79.94 103 GLU A O 1
ATOM 796 N N . ILE A 1 104 ? 8.989 3.992 -7.933 1.00 81.81 104 ILE A N 1
ATOM 797 C CA . ILE A 1 104 ? 9.082 5.096 -8.891 1.00 81.81 104 ILE A CA 1
ATOM 798 C C . ILE A 1 104 ? 8.061 4.842 -10.002 1.00 81.81 104 ILE A C 1
ATOM 800 O O . ILE A 1 104 ? 8.271 4.040 -10.913 1.00 81.81 104 ILE A O 1
ATOM 804 N N . LYS A 1 105 ? 6.917 5.525 -9.925 1.00 83.12 105 LYS A N 1
ATOM 805 C CA . LYS A 1 105 ? 5.889 5.456 -10.964 1.00 83.12 105 LYS A CA 1
ATOM 806 C C . LYS A 1 105 ? 6.287 6.348 -12.126 1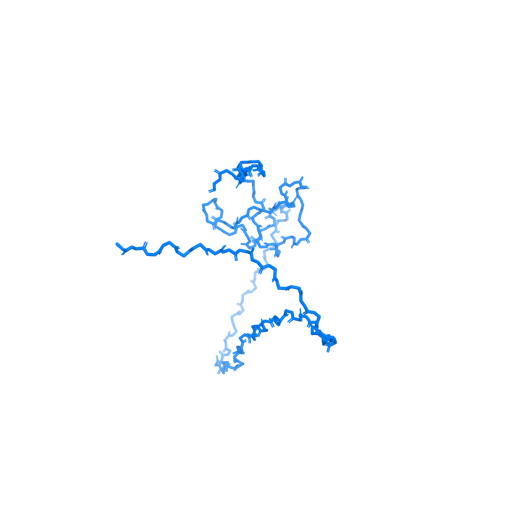.00 83.12 105 LYS A C 1
ATOM 808 O O . LYS A 1 105 ? 6.583 7.524 -11.943 1.00 83.12 105 LYS A O 1
ATOM 813 N N . LEU A 1 106 ? 6.206 5.805 -13.336 1.00 84.56 106 LEU A N 1
ATOM 814 C CA . LEU A 1 106 ? 6.347 6.604 -14.544 1.00 84.56 106 LEU A CA 1
ATOM 815 C C . LEU A 1 106 ? 5.231 7.656 -14.608 1.00 84.56 106 LEU A C 1
ATOM 817 O O . LEU A 1 106 ? 4.026 7.345 -14.553 1.00 84.56 106 LEU A O 1
ATOM 821 N N . ASP A 1 107 ? 5.652 8.910 -14.739 1.00 84.25 107 ASP A N 1
ATOM 822 C CA . ASP A 1 107 ? 4.756 10.040 -14.927 1.00 84.25 107 ASP A CA 1
ATOM 823 C C . ASP A 1 107 ? 3.881 9.863 -16.167 1.00 84.25 107 ASP A C 1
ATOM 825 O O . ASP A 1 107 ? 4.200 9.123 -17.100 1.00 84.25 107 ASP A O 1
ATOM 829 N N . LYS A 1 108 ? 2.752 10.579 -16.202 1.00 84.00 108 LYS A N 1
ATOM 830 C CA . LYS A 1 108 ? 1.793 10.512 -17.318 1.00 84.00 108 LYS A CA 1
ATOM 831 C C . LYS A 1 108 ? 2.464 10.776 -18.676 1.00 84.00 108 LYS A C 1
ATOM 833 O O . LYS A 1 108 ? 2.083 10.157 -19.662 1.00 84.00 108 LYS A O 1
ATOM 838 N N . ARG A 1 109 ? 3.483 11.647 -18.704 1.00 84.38 109 ARG A N 1
ATOM 839 C CA . ARG A 1 109 ? 4.297 11.938 -19.898 1.00 84.38 109 ARG A CA 1
ATOM 840 C C . ARG A 1 109 ? 5.098 10.721 -20.370 1.00 84.38 109 ARG A C 1
ATOM 842 O O . ARG A 1 109 ? 5.162 10.477 -21.565 1.00 84.38 109 ARG A O 1
ATOM 849 N N . HIS A 1 110 ? 5.650 9.938 -19.446 1.00 82.62 110 HIS A N 1
ATOM 850 C CA . HIS A 1 110 ? 6.437 8.741 -19.757 1.00 82.62 110 HIS A CA 1
ATOM 851 C C . HIS A 1 110 ? 5.563 7.533 -20.124 1.00 82.62 110 HIS A C 1
ATOM 853 O O . HIS A 1 110 ? 6.027 6.626 -20.801 1.00 82.62 110 HIS A O 1
ATOM 859 N N . ARG A 1 111 ? 4.283 7.530 -19.727 1.00 80.31 111 ARG A N 1
ATOM 860 C CA . ARG A 1 111 ? 3.329 6.463 -20.075 1.00 80.31 111 ARG A CA 1
ATOM 861 C C . ARG A 1 111 ? 2.785 6.521 -21.502 1.00 80.31 111 ARG A C 1
ATOM 863 O O . ARG A 1 111 ? 2.332 5.498 -21.987 1.00 80.31 111 ARG A O 1
ATOM 870 N N . ALA A 1 112 ? 2.794 7.685 -22.150 1.00 79.19 112 ALA A N 1
ATOM 871 C CA . ALA A 1 112 ? 2.280 7.846 -23.516 1.00 79.19 112 ALA A CA 1
ATOM 872 C C . ALA A 1 112 ? 3.287 7.435 -24.610 1.00 79.19 112 ALA A C 1
ATOM 874 O O . ALA A 1 112 ? 2.946 7.476 -25.787 1.00 79.19 112 ALA A O 1
ATOM 875 N N . ALA A 1 113 ? 4.522 7.100 -24.226 1.00 65.31 113 ALA A N 1
ATOM 876 C CA . ALA A 1 113 ? 5.630 6.808 -25.136 1.00 65.31 113 ALA A CA 1
ATOM 877 C C . ALA A 1 113 ? 5.967 5.303 -25.248 1.00 65.31 113 ALA A C 1
ATOM 879 O O . ALA A 1 113 ? 7.011 4.965 -25.801 1.00 65.31 113 ALA A O 1
ATOM 880 N N . VAL A 1 114 ? 5.106 4.424 -24.717 1.00 55.00 114 VAL A N 1
ATOM 881 C CA . VAL A 1 114 ? 5.158 2.955 -24.861 1.00 55.00 114 VAL A CA 1
ATOM 882 C C . VAL A 1 114 ? 3.926 2.512 -25.632 1.00 55.00 114 VAL A C 1
ATOM 884 O O . VAL A 1 114 ? 4.081 1.671 -26.541 1.00 55.00 114 VAL A O 1
#